Protein AF-A0A1Q6F2U7-F1 (afdb_monomer_lite)

Foldseek 3Di:
DVCPLVVDDPVRLCVDPVSVVVVVVVVLVPDPPDDPVVVVVVLVVDDVVVNLVVVVVVLVVLLQLQDPPSDDDDPVCVVVSVVSVVVNVVSVPDDRDDD

Organism: NCBI:txid28117

pLDDT: mean 88.47, std 11.38, range [49.06, 97.62]

Structure (mmCIF, N/CA/C/O backbone):
data_AF-A0A1Q6F2U7-F1
#
_entry.id   AF-A0A1Q6F2U7-F1
#
loop_
_atom_site.group_PDB
_atom_site.id
_atom_site.type_symbol
_atom_site.label_atom_id
_atom_site.label_alt_id
_atom_site.label_comp_id
_atom_site.label_asym_id
_atom_site.label_entity_id
_atom_site.label_seq_id
_atom_site.pdbx_PDB_ins_code
_atom_site.Cartn_x
_atom_site.Cartn_y
_atom_site.Cartn_z
_atom_site.occupancy
_atom_site.B_iso_or_equiv
_atom_site.auth_seq_id
_atom_site.auth_comp_id
_atom_site.auth_asym_id
_atom_site.auth_atom_id
_atom_site.pdbx_PDB_model_num
ATOM 1 N N . MET A 1 1 ? -17.017 -1.272 0.001 1.00 58.16 1 MET A N 1
ATOM 2 C CA . MET A 1 1 ? -16.210 -0.115 0.463 1.00 58.16 1 MET A CA 1
ATOM 3 C C . MET A 1 1 ? -16.718 1.240 -0.028 1.00 58.16 1 MET A C 1
ATOM 5 O O . MET A 1 1 ? -16.043 2.235 0.217 1.00 58.16 1 MET A O 1
ATOM 9 N N . LYS A 1 2 ? -17.935 1.314 -0.593 1.00 49.06 2 LYS A N 1
ATOM 10 C CA . LYS A 1 2 ? -18.629 2.563 -0.970 1.00 49.06 2 LYS A CA 1
ATOM 11 C C . LYS A 1 2 ? -18.488 3.708 0.052 1.00 49.06 2 LYS A C 1
ATOM 13 O O . LYS A 1 2 ? -18.229 4.835 -0.329 1.00 49.06 2 LYS A O 1
ATOM 18 N N . GLN A 1 3 ? -18.516 3.396 1.352 1.00 54.50 3 GLN A N 1
ATOM 19 C CA . GLN A 1 3 ? -18.381 4.387 2.429 1.00 54.50 3 GLN A CA 1
ATOM 20 C C . GLN A 1 3 ? -17.005 5.080 2.527 1.00 54.50 3 GLN A C 1
ATOM 22 O O . GLN A 1 3 ? -16.936 6.170 3.075 1.00 54.50 3 GLN A O 1
ATOM 27 N N . VAL A 1 4 ? -15.899 4.489 2.048 1.00 62.34 4 VAL A N 1
ATOM 28 C CA . VAL A 1 4 ? -14.548 5.054 2.278 1.00 62.34 4 VAL A CA 1
ATOM 29 C C . VAL A 1 4 ? -14.287 6.278 1.403 1.00 62.34 4 VAL A C 1
ATOM 31 O O . VAL A 1 4 ? -13.732 7.260 1.889 1.00 62.34 4 VAL A O 1
ATOM 34 N N . LYS A 1 5 ? -14.699 6.235 0.132 1.00 62.69 5 LYS A N 1
ATOM 35 C CA . LYS A 1 5 ? -14.532 7.361 -0.795 1.00 62.69 5 LYS A CA 1
ATOM 36 C C . LYS A 1 5 ? -15.368 8.570 -0.369 1.00 62.69 5 LYS A C 1
ATOM 38 O O . LYS A 1 5 ? -14.893 9.694 -0.461 1.00 62.69 5 LYS A O 1
ATOM 43 N N . ASP A 1 6 ? -16.560 8.318 0.162 1.00 70.62 6 ASP A N 1
ATOM 44 C CA . ASP A 1 6 ? -17.491 9.367 0.586 1.00 70.62 6 ASP A CA 1
ATOM 45 C C . ASP A 1 6 ? -17.185 9.903 2.000 1.00 70.62 6 ASP A C 1
ATOM 47 O O . ASP A 1 6 ? -17.708 10.939 2.403 1.00 70.62 6 ASP A O 1
ATOM 51 N N . LYS A 1 7 ? -16.313 9.223 2.762 1.00 76.31 7 LYS A N 1
ATOM 52 C CA . LYS A 1 7 ? -15.938 9.606 4.135 1.00 76.31 7 LYS A CA 1
ATOM 53 C C . LYS A 1 7 ? -15.009 10.820 4.198 1.00 76.31 7 LYS A C 1
ATOM 55 O O . LYS A 1 7 ? -15.031 11.546 5.190 1.00 76.31 7 LYS A O 1
ATOM 60 N N . TYR A 1 8 ? -14.171 11.023 3.186 1.00 81.50 8 TYR A N 1
ATOM 61 C CA . TYR A 1 8 ? -13.157 12.076 3.182 1.00 81.50 8 TYR A CA 1
ATOM 62 C C . TYR A 1 8 ? -13.399 13.022 2.010 1.00 81.50 8 TYR A C 1
ATOM 64 O O . TYR A 1 8 ? -13.430 12.595 0.858 1.00 81.50 8 TYR A O 1
ATOM 72 N N . THR A 1 9 ? -13.539 14.320 2.287 1.00 81.88 9 THR A N 1
ATOM 73 C CA . THR A 1 9 ? -13.489 15.324 1.222 1.00 81.88 9 THR A CA 1
ATOM 74 C C . THR A 1 9 ? -12.040 15.495 0.779 1.00 81.88 9 THR A C 1
ATOM 76 O O . THR A 1 9 ? -11.105 15.190 1.524 1.00 81.88 9 THR A O 1
ATOM 79 N N . HIS A 1 10 ? -11.828 16.001 -0.437 1.00 77.81 10 HIS A N 1
ATOM 80 C CA . HIS A 1 10 ? -10.473 16.225 -0.940 1.00 77.81 10 HIS A CA 1
ATOM 81 C C . HIS A 1 10 ? -9.643 17.091 0.024 1.00 77.81 10 HIS A C 1
ATOM 83 O O . HIS A 1 10 ? -8.508 16.738 0.340 1.00 77.81 10 HIS A O 1
ATOM 89 N N . THR A 1 11 ? -10.236 18.169 0.543 1.00 76.94 11 THR A N 1
ATOM 90 C CA . THR A 1 11 ? -9.582 19.119 1.450 1.00 76.94 11 THR A CA 1
ATOM 91 C C . THR A 1 11 ? -9.243 18.505 2.806 1.00 76.94 11 THR A C 1
ATOM 93 O O . THR A 1 11 ? -8.163 18.764 3.331 1.00 76.94 11 THR A O 1
ATOM 96 N N . THR A 1 12 ? -10.127 17.683 3.385 1.00 84.12 12 THR A N 1
ATOM 97 C CA . THR A 1 12 ? -9.831 17.054 4.681 1.00 84.12 12 THR A CA 1
ATOM 98 C C . THR A 1 12 ? -8.757 15.988 4.544 1.00 84.12 12 THR A C 1
ATOM 100 O O . THR A 1 12 ? -7.879 15.906 5.398 1.00 84.12 12 THR A O 1
ATOM 103 N N . LEU A 1 13 ? -8.766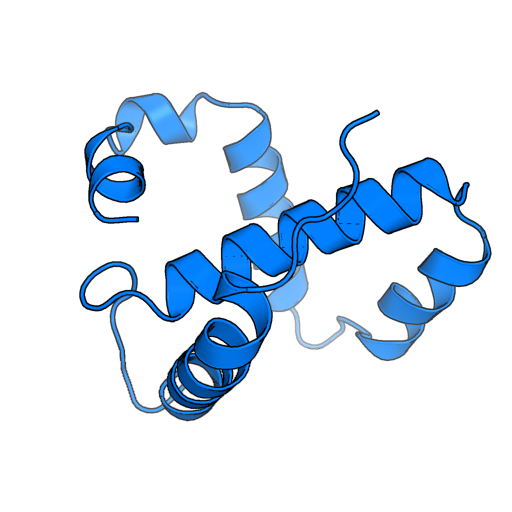 15.227 3.446 1.00 88.00 13 LEU A N 1
ATOM 104 C CA . LEU A 1 13 ? -7.753 14.212 3.184 1.00 88.00 13 LEU A CA 1
ATOM 105 C C . LEU A 1 13 ? -6.357 14.831 3.048 1.00 88.00 13 LEU A C 1
ATOM 107 O O . LEU A 1 13 ? -5.409 14.306 3.619 1.00 88.00 13 LEU A O 1
ATOM 111 N N . GLU A 1 14 ? -6.218 15.969 2.363 1.00 87.31 14 GLU A N 1
ATOM 112 C CA . GLU A 1 14 ? -4.915 16.617 2.144 1.00 87.31 14 GLU A CA 1
ATOM 113 C C . GLU A 1 14 ? -4.187 17.045 3.420 1.00 87.31 14 GLU A C 1
ATOM 115 O O . GLU A 1 14 ? -2.953 17.054 3.464 1.00 87.31 14 GLU A O 1
ATOM 120 N N . GLN A 1 15 ? -4.943 17.367 4.466 1.00 89.12 15 GLN A N 1
ATOM 121 C CA . GLN A 1 15 ? -4.403 17.795 5.752 1.00 89.12 15 GLN A CA 1
ATOM 122 C C . GLN A 1 15 ? -3.911 16.617 6.606 1.00 89.12 15 GLN A C 1
ATOM 124 O O . GLN A 1 15 ? -3.119 16.823 7.530 1.00 89.12 15 GLN A O 1
ATOM 129 N N . MET A 1 16 ? -4.330 15.388 6.288 1.00 91.75 16 MET A N 1
ATOM 130 C CA . MET A 1 16 ? -4.006 14.197 7.069 1.00 91.75 16 MET A CA 1
ATOM 131 C C . MET A 1 16 ? -2.540 13.764 6.892 1.00 91.75 16 MET A C 1
ATOM 133 O O . MET A 1 16 ? -2.007 13.798 5.774 1.00 91.75 16 MET A O 1
ATOM 137 N N . PRO A 1 17 ? -1.872 13.305 7.967 1.00 92.62 17 PRO A N 1
ATOM 138 C CA . PRO A 1 17 ? -0.505 12.796 7.878 1.00 92.62 17 PRO A CA 1
ATOM 139 C C . PRO A 1 17 ? -0.398 11.581 6.945 1.00 92.62 17 PRO A C 1
ATOM 141 O O . PRO A 1 17 ? 0.578 11.466 6.202 1.00 92.62 17 PRO A O 1
ATOM 144 N N . GLU A 1 18 ? -1.421 10.726 6.898 1.00 92.75 18 GLU A N 1
ATOM 145 C CA . GLU A 1 18 ? -1.476 9.565 6.007 1.00 92.75 18 GLU A CA 1
ATOM 146 C C . GLU A 1 18 ? -1.466 9.980 4.536 1.00 92.75 18 GLU A C 1
ATOM 148 O O . GLU A 1 18 ? -0.784 9.356 3.725 1.00 92.75 18 GLU A O 1
ATOM 153 N N . HIS A 1 19 ? -2.166 11.061 4.176 1.00 92.06 19 HIS A N 1
ATOM 154 C CA . HIS A 1 19 ? -2.156 11.551 2.801 1.00 92.06 19 HIS A CA 1
ATOM 155 C C . HIS A 1 19 ? -0.799 12.154 2.425 1.00 92.06 19 HIS A C 1
ATOM 157 O O . HIS A 1 19 ? -0.334 11.955 1.304 1.00 92.06 19 HIS A O 1
ATOM 163 N N . LYS A 1 20 ? -0.114 12.837 3.352 1.00 93.62 20 LYS A N 1
ATOM 164 C CA . LYS A 1 20 ? 1.256 13.328 3.113 1.00 93.62 20 LYS A CA 1
ATOM 165 C C . LYS A 1 20 ? 2.223 12.170 2.857 1.00 93.62 20 LYS A C 1
ATOM 167 O O . LYS A 1 20 ? 2.982 12.219 1.889 1.00 93.62 20 LYS A O 1
ATOM 172 N N . LEU A 1 21 ? 2.146 11.109 3.663 1.00 94.50 21 LEU A N 1
ATOM 173 C CA . LEU A 1 21 ? 2.939 9.894 3.463 1.00 94.50 21 LEU A CA 1
ATOM 174 C C . LEU A 1 21 ? 2.600 9.212 2.130 1.00 94.50 21 LEU A C 1
ATOM 176 O O . LEU A 1 21 ? 3.500 8.843 1.378 1.00 94.50 21 LEU A O 1
ATOM 180 N N . PHE A 1 22 ? 1.310 9.109 1.802 1.00 93.38 22 PHE A N 1
ATOM 181 C CA . PHE A 1 22 ? 0.846 8.581 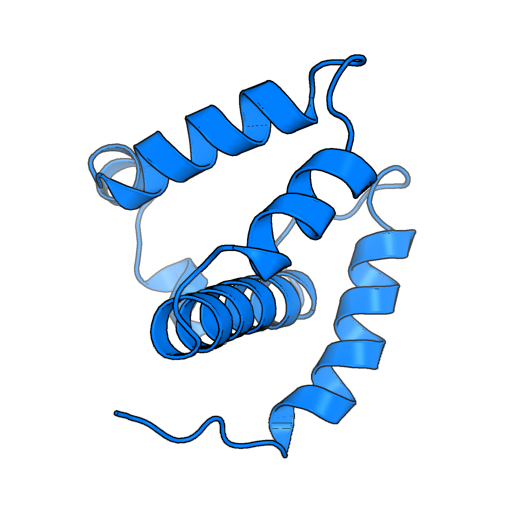0.521 1.00 93.38 22 PHE A CA 1
ATOM 182 C C . PHE A 1 22 ? 1.431 9.369 -0.655 1.00 93.38 22 PHE A C 1
ATOM 184 O O . PHE A 1 22 ? 1.963 8.769 -1.584 1.00 93.38 22 PHE A O 1
ATOM 191 N N . ARG A 1 23 ? 1.409 10.707 -0.615 1.00 93.94 23 ARG A N 1
ATOM 192 C CA . ARG A 1 23 ? 1.985 11.547 -1.678 1.00 93.94 23 ARG A CA 1
ATOM 193 C C . ARG A 1 23 ? 3.491 11.373 -1.815 1.00 93.94 23 ARG A C 1
ATOM 195 O O . ARG A 1 23 ? 3.972 11.296 -2.943 1.00 93.94 23 ARG A O 1
ATOM 202 N N . ALA A 1 24 ? 4.214 11.266 -0.703 1.00 94.25 24 ALA A N 1
ATOM 203 C CA . ALA A 1 24 ? 5.643 10.978 -0.731 1.00 94.25 24 ALA A CA 1
ATOM 204 C C . ALA A 1 24 ? 5.921 9.625 -1.406 1.00 94.25 24 ALA A C 1
ATOM 206 O O . ALA A 1 24 ? 6.748 9.557 -2.313 1.00 94.25 24 ALA A O 1
ATOM 207 N N . LEU A 1 25 ? 5.173 8.576 -1.044 1.00 93.62 25 LEU A N 1
ATOM 208 C CA . LEU A 1 25 ? 5.297 7.260 -1.670 1.00 93.62 25 LEU A CA 1
ATOM 209 C C . LEU A 1 25 ? 4.955 7.298 -3.165 1.00 93.62 25 LEU A C 1
ATOM 211 O O . LEU A 1 25 ? 5.738 6.808 -3.970 1.00 93.62 25 LEU A O 1
ATOM 215 N N . MET A 1 26 ? 3.831 7.908 -3.558 1.00 94.12 26 MET A N 1
ATOM 216 C CA . MET A 1 26 ? 3.438 8.008 -4.972 1.00 94.12 26 MET A CA 1
ATOM 217 C C . MET A 1 26 ? 4.475 8.768 -5.804 1.00 94.12 26 MET A C 1
ATOM 219 O O . MET A 1 26 ? 4.742 8.388 -6.938 1.00 94.12 26 MET A O 1
ATOM 223 N N . SER A 1 27 ? 5.084 9.814 -5.236 1.00 94.00 27 SER A N 1
ATOM 224 C CA . SER A 1 27 ? 6.177 10.545 -5.882 1.00 94.00 27 SER A CA 1
ATOM 225 C C . SER A 1 27 ? 7.386 9.639 -6.134 1.00 94.00 27 SER A C 1
ATOM 227 O O . SER A 1 27 ? 7.927 9.634 -7.236 1.00 94.00 27 SER A O 1
ATOM 229 N N . ARG A 1 28 ? 7.761 8.804 -5.152 1.00 93.25 28 ARG A N 1
ATOM 230 C CA . ARG A 1 28 ? 8.847 7.823 -5.307 1.00 93.25 28 ARG A CA 1
ATOM 231 C C . ARG A 1 28 ? 8.501 6.719 -6.305 1.00 93.25 28 ARG A C 1
ATOM 233 O O . ARG A 1 28 ? 9.367 6.356 -7.079 1.00 93.25 28 ARG A O 1
ATOM 240 N N . LEU A 1 29 ? 7.263 6.225 -6.339 1.00 92.25 29 LEU A N 1
ATOM 241 C CA . LEU A 1 29 ? 6.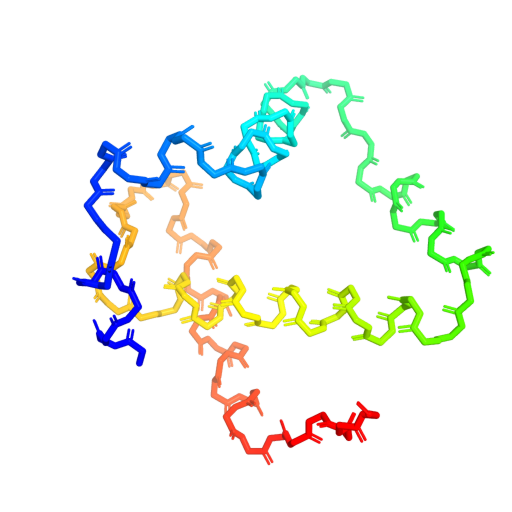829 5.208 -7.313 1.00 92.25 29 LEU A CA 1
ATOM 242 C C . LEU A 1 29 ? 6.770 5.733 -8.756 1.00 92.25 29 LEU A C 1
ATOM 244 O O . LEU A 1 29 ? 6.860 4.951 -9.695 1.00 92.25 29 LEU A O 1
ATOM 248 N N . ASN A 1 30 ? 6.591 7.043 -8.937 1.00 89.69 30 ASN A N 1
ATOM 249 C CA . ASN A 1 30 ? 6.616 7.690 -10.249 1.00 89.69 30 ASN A CA 1
ATOM 250 C C . ASN A 1 30 ? 8.047 8.011 -10.730 1.00 89.69 30 ASN A C 1
ATOM 252 O O . ASN A 1 30 ? 8.227 8.480 -11.851 1.00 89.69 30 ASN A O 1
ATOM 256 N N . ASP A 1 31 ? 9.056 7.793 -9.886 1.00 89.38 31 ASP A N 1
ATOM 257 C CA . ASP A 1 31 ? 10.468 7.923 -10.232 1.00 89.38 31 ASP A CA 1
ATOM 258 C C . ASP A 1 31 ? 10.962 6.614 -10.875 1.00 89.38 31 ASP A C 1
ATOM 260 O O . ASP A 1 31 ? 10.734 5.527 -10.343 1.00 89.38 31 ASP A O 1
ATOM 264 N N . PHE A 1 32 ? 11.660 6.702 -12.012 1.00 76.19 32 PHE A N 1
ATOM 265 C CA . PHE A 1 32 ? 12.140 5.530 -12.763 1.00 76.19 32 PHE A CA 1
ATOM 266 C C . PHE A 1 32 ? 13.169 4.685 -11.989 1.00 76.19 32 PHE A C 1
ATOM 268 O O . PHE A 1 32 ? 13.480 3.574 -12.407 1.00 76.19 32 PHE A O 1
ATOM 275 N N . GLY A 1 33 ? 13.703 5.202 -10.878 1.00 89.25 33 GLY A N 1
ATOM 276 C CA . GLY A 1 33 ? 14.678 4.516 -10.027 1.00 89.25 33 GLY A CA 1
ATOM 277 C C . GLY A 1 33 ? 14.098 3.735 -8.843 1.00 89.25 33 GLY A C 1
ATOM 278 O O . GLY A 1 33 ? 14.875 3.297 -7.996 1.00 89.25 33 GLY A O 1
ATOM 279 N N . PHE A 1 34 ? 12.773 3.598 -8.708 1.00 92.50 34 PHE A N 1
ATOM 280 C CA . PHE A 1 34 ? 12.206 2.846 -7.585 1.00 92.50 34 PHE A CA 1
ATOM 281 C C . PHE A 1 34 ? 12.355 1.332 -7.776 1.00 92.50 34 PHE A C 1
ATOM 283 O O . PHE A 1 34 ? 11.711 0.732 -8.634 1.00 92.50 34 PHE A O 1
ATOM 290 N N . ASP A 1 35 ? 13.169 0.712 -6.926 1.00 94.56 35 ASP A N 1
ATOM 291 C CA . ASP A 1 35 ? 13.373 -0.733 -6.907 1.00 94.56 35 ASP A CA 1
ATOM 292 C C . ASP A 1 35 ? 12.342 -1.420 -5.992 1.00 94.56 35 ASP A C 1
ATOM 294 O O . ASP A 1 35 ? 12.444 -1.411 -4.759 1.00 94.56 35 ASP A O 1
ATOM 298 N N . CYS A 1 36 ? 11.325 -2.019 -6.616 1.00 93.25 36 CYS A N 1
ATOM 299 C CA . CYS A 1 36 ? 10.277 -2.766 -5.925 1.00 93.25 36 CYS A CA 1
ATOM 300 C C . CYS A 1 36 ? 10.808 -4.002 -5.186 1.00 93.25 36 CYS A C 1
ATOM 302 O O . CYS A 1 36 ? 10.265 -4.354 -4.137 1.00 93.25 36 CYS A O 1
ATOM 304 N N . GLU A 1 37 ? 11.841 -4.663 -5.714 1.00 95.88 37 GLU A N 1
ATOM 305 C CA . GLU A 1 37 ? 12.402 -5.876 -5.117 1.00 95.88 37 GLU A CA 1
ATOM 306 C C . GLU A 1 37 ? 13.201 -5.526 -3.866 1.00 95.88 37 GLU A C 1
ATOM 308 O O . GLU A 1 37 ? 12.986 -6.131 -2.815 1.00 95.88 37 GLU A O 1
ATOM 313 N N . ALA A 1 38 ? 14.038 -4.487 -3.932 1.00 96.06 38 ALA A N 1
ATOM 314 C CA . ALA 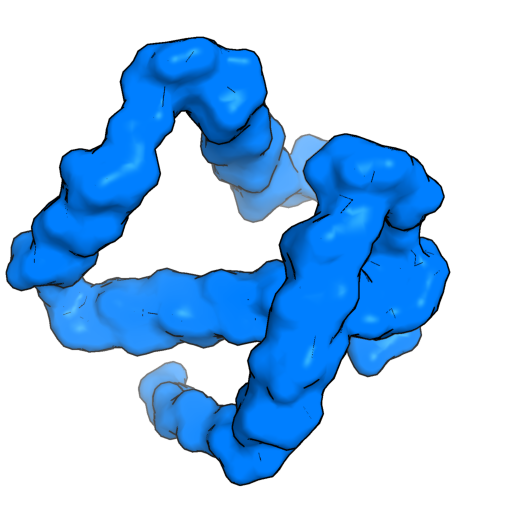A 1 38 ? 14.754 -3.977 -2.765 1.00 96.06 38 ALA A CA 1
ATOM 315 C C . ALA A 1 38 ? 13.790 -3.482 -1.674 1.00 96.06 38 ALA A C 1
ATOM 317 O O . ALA A 1 38 ? 13.990 -3.769 -0.490 1.00 96.06 38 ALA A O 1
ATOM 318 N N . PHE A 1 39 ? 12.710 -2.789 -2.058 1.00 94.56 39 PHE A N 1
ATOM 319 C CA . PHE A 1 39 ? 11.671 -2.373 -1.114 1.00 94.56 39 PHE A CA 1
ATOM 320 C C . PHE A 1 39 ? 11.020 -3.580 -0.420 1.00 94.56 39 PHE A C 1
ATOM 322 O O . PHE A 1 39 ? 10.893 -3.597 0.805 1.00 94.56 39 PHE A O 1
ATOM 329 N N . ALA A 1 40 ? 10.642 -4.612 -1.182 1.00 96.19 40 ALA A N 1
ATOM 330 C CA . ALA A 1 40 ? 10.049 -5.829 -0.632 1.00 96.19 40 ALA A CA 1
ATOM 331 C C . ALA A 1 40 ? 11.036 -6.611 0.249 1.00 96.19 40 ALA A C 1
ATOM 333 O O . ALA A 1 40 ? 10.646 -7.112 1.304 1.00 96.19 40 ALA A O 1
ATOM 334 N N . ALA A 1 41 ? 12.317 -6.666 -0.128 1.00 97.62 41 ALA A N 1
ATOM 335 C CA . ALA A 1 41 ? 13.365 -7.309 0.656 1.00 97.62 41 ALA A CA 1
ATOM 336 C C . ALA A 1 41 ? 13.528 -6.668 2.041 1.00 97.62 41 ALA A C 1
ATOM 338 O O . ALA A 1 41 ? 13.845 -7.376 2.993 1.00 97.62 41 ALA A O 1
ATOM 339 N N . GLY A 1 42 ? 13.250 -5.369 2.188 1.00 96.75 42 GLY A N 1
ATOM 340 C CA . GLY A 1 42 ? 13.265 -4.683 3.483 1.00 96.75 42 GLY A CA 1
ATOM 341 C C . GLY A 1 42 ? 12.323 -5.305 4.521 1.00 96.75 42 GLY A C 1
ATOM 342 O O . GLY A 1 42 ? 12.648 -5.325 5.708 1.00 96.75 42 GLY A O 1
ATOM 343 N N . LEU A 1 43 ? 11.204 -5.903 4.086 1.00 95.38 43 LEU A N 1
ATOM 344 C CA . LEU A 1 43 ? 10.230 -6.534 4.983 1.00 95.38 43 LEU A CA 1
ATOM 345 C C . LEU A 1 43 ? 10.837 -7.634 5.851 1.00 95.38 43 LEU A C 1
ATOM 347 O O . LEU A 1 43 ? 10.369 -7.830 6.971 1.00 95.38 43 LEU A O 1
ATOM 351 N N . GLN A 1 44 ? 11.874 -8.327 5.372 1.00 96.88 44 GLN A N 1
ATOM 352 C CA . GLN A 1 44 ? 12.510 -9.416 6.118 1.00 96.88 44 GLN A CA 1
ATOM 353 C C . GLN A 1 44 ? 13.134 -8.948 7.445 1.00 96.88 44 GLN A C 1
ATOM 355 O O . GLN A 1 44 ? 13.323 -9.758 8.348 1.00 96.88 44 GLN A O 1
ATOM 360 N N . TYR A 1 45 ? 13.439 -7.652 7.565 1.00 97.62 45 TYR A N 1
ATOM 361 C CA . TYR A 1 45 ? 14.066 -7.055 8.745 1.00 97.62 45 TYR A CA 1
ATOM 362 C C . TYR A 1 45 ? 13.057 -6.426 9.716 1.00 97.62 45 TYR A C 1
ATOM 364 O O . TYR A 1 45 ? 13.426 -6.049 10.827 1.00 97.62 45 TYR A O 1
ATOM 372 N N . GLU A 1 46 ? 11.790 -6.312 9.321 1.00 97.25 46 GLU A N 1
ATOM 373 C CA . GLU A 1 46 ? 10.746 -5.703 10.141 1.00 97.25 46 GLU A CA 1
ATOM 374 C C . GLU A 1 46 ? 10.161 -6.681 11.162 1.00 97.25 46 GLU A C 1
ATOM 376 O O . GLU A 1 46 ? 10.088 -7.892 10.947 1.00 97.25 46 GLU A O 1
ATOM 381 N N . HIS A 1 47 ? 9.663 -6.145 12.279 1.00 96.44 47 HIS A N 1
ATOM 382 C CA . HIS A 1 47 ? 8.982 -6.963 13.281 1.00 96.44 47 HIS A CA 1
ATOM 383 C C . HIS A 1 47 ? 7.728 -7.632 12.672 1.00 96.44 47 HIS A C 1
ATOM 385 O O . HIS A 1 47 ? 6.976 -6.955 11.963 1.00 96.44 47 HIS A O 1
ATOM 391 N N . PRO A 1 48 ? 7.391 -8.898 13.004 1.00 94.94 48 PRO A N 1
ATOM 392 C CA . PRO A 1 48 ? 6.228 -9.591 12.430 1.00 94.94 48 PRO A CA 1
ATOM 393 C C . PRO A 1 48 ? 4.904 -8.820 12.547 1.00 94.94 48 PRO A C 1
ATOM 395 O O . PRO A 1 48 ? 4.083 -8.807 11.634 1.00 94.94 48 PRO A O 1
ATOM 398 N N . THR A 1 49 ? 4.697 -8.093 13.648 1.00 93.62 49 THR A N 1
ATOM 399 C CA . THR A 1 49 ? 3.526 -7.206 13.798 1.00 93.62 49 THR A CA 1
ATOM 400 C C . THR A 1 49 ? 3.510 -6.057 12.785 1.00 93.62 49 THR A C 1
ATOM 402 O O . THR A 1 49 ? 2.438 -5.661 12.334 1.00 93.62 49 THR A O 1
ATOM 405 N N . VAL A 1 50 ? 4.669 -5.499 12.428 1.00 94.75 50 VAL A N 1
ATOM 406 C CA . VAL A 1 50 ? 4.777 -4.456 11.397 1.00 94.75 50 VAL A CA 1
ATOM 407 C C . VAL A 1 50 ? 4.500 -5.060 10.023 1.00 94.75 50 VAL A C 1
ATOM 409 O O . VAL A 1 50 ? 3.691 -4.497 9.292 1.00 94.75 50 VAL A O 1
ATOM 412 N N . GLN A 1 51 ? 5.050 -6.241 9.718 1.00 94.50 51 GLN A N 1
ATOM 413 C CA . GLN A 1 51 ? 4.743 -6.984 8.486 1.00 94.50 51 GLN A CA 1
ATOM 414 C C . GLN A 1 51 ? 3.228 -7.231 8.339 1.00 94.50 51 GLN A C 1
ATOM 416 O O . GLN A 1 51 ? 2.644 -6.935 7.297 1.00 94.50 51 GLN A O 1
ATOM 421 N N . GLN A 1 52 ? 2.564 -7.673 9.413 1.00 92.56 52 GLN A N 1
ATOM 422 C CA . GLN A 1 52 ? 1.114 -7.887 9.450 1.00 92.56 52 GLN A CA 1
ATOM 423 C C . GLN A 1 52 ? 0.326 -6.591 9.196 1.00 92.56 52 GLN A C 1
ATOM 425 O O . GLN A 1 52 ? -0.624 -6.573 8.410 1.00 92.56 52 GLN A O 1
ATOM 430 N N . ARG A 1 53 ? 0.715 -5.484 9.844 1.00 92.88 53 ARG A N 1
ATOM 431 C CA . ARG A 1 53 ? 0.079 -4.169 9.646 1.00 92.88 53 ARG A CA 1
ATOM 432 C C . ARG A 1 53 ? 0.305 -3.638 8.233 1.00 92.88 53 ARG A C 1
ATOM 434 O O . ARG A 1 53 ? -0.609 -3.054 7.654 1.00 92.88 53 ARG A O 1
ATOM 441 N N . PHE A 1 54 ? 1.487 -3.866 7.669 1.00 94.62 54 PHE A N 1
ATOM 442 C CA . PHE A 1 54 ? 1.801 -3.503 6.295 1.00 94.62 54 PHE A CA 1
ATOM 443 C C . PHE A 1 54 ? 0.939 -4.292 5.304 1.00 94.62 54 PHE A C 1
ATOM 445 O O . PHE A 1 54 ? 0.323 -3.698 4.420 1.00 94.62 54 PHE A O 1
ATOM 452 N N . PHE A 1 55 ? 0.778 -5.602 5.501 1.00 93.81 55 PHE A N 1
ATOM 453 C CA . PHE A 1 55 ? -0.141 -6.394 4.686 1.00 93.81 55 PHE A CA 1
ATOM 454 C C . PHE A 1 55 ? -1.597 -5.919 4.819 1.00 93.81 55 PHE A C 1
ATOM 456 O O . PHE A 1 55 ? -2.301 -5.813 3.817 1.00 93.81 55 PHE A O 1
ATOM 463 N N . ALA A 1 56 ? -2.051 -5.555 6.024 1.00 92.19 56 ALA A N 1
ATOM 464 C CA . ALA A 1 56 ? -3.386 -4.983 6.221 1.00 92.19 56 ALA A CA 1
ATOM 465 C C . ALA A 1 56 ? -3.587 -3.665 5.439 1.00 92.19 56 ALA A C 1
ATOM 467 O O . ALA A 1 56 ? -4.664 -3.434 4.876 1.00 92.19 56 ALA A O 1
ATOM 468 N N . LEU A 1 57 ? -2.547 -2.826 5.351 1.00 93.19 57 LEU A N 1
ATOM 469 C CA . LEU A 1 57 ? -2.544 -1.628 4.510 1.00 93.19 57 LEU A CA 1
ATOM 470 C C . LEU A 1 57 ? -2.647 -1.995 3.022 1.00 93.19 57 LEU A C 1
ATOM 472 O O . LEU A 1 57 ? -3.540 -1.491 2.341 1.00 93.19 57 LEU A O 1
ATOM 476 N N . LEU A 1 58 ? -1.804 -2.910 2.530 1.00 94.06 58 LEU A N 1
ATOM 477 C CA . LEU A 1 58 ? -1.850 -3.379 1.138 1.00 94.06 58 LEU A CA 1
ATOM 478 C C . LEU A 1 58 ? -3.221 -3.962 0.779 1.00 94.06 58 LEU A C 1
ATOM 480 O O . LEU A 1 58 ? -3.794 -3.599 -0.247 1.00 94.06 58 LEU A O 1
ATOM 484 N N . ARG A 1 59 ? -3.791 -4.796 1.657 1.00 93.06 59 ARG A N 1
ATOM 485 C CA . ARG A 1 59 ? -5.149 -5.342 1.524 1.00 93.06 59 ARG A CA 1
ATOM 486 C C . ARG A 1 59 ? -6.182 -4.229 1.369 1.00 93.06 59 ARG A C 1
ATOM 488 O O . ARG A 1 59 ? -7.035 -4.309 0.490 1.00 93.06 59 ARG A O 1
ATOM 495 N N . THR A 1 60 ? -6.107 -3.188 2.195 1.00 92.19 60 THR A N 1
ATOM 496 C CA . THR A 1 60 ? -7.021 -2.037 2.112 1.00 92.19 60 THR A CA 1
ATOM 497 C C . THR A 1 60 ? -6.899 -1.330 0.760 1.00 92.19 60 THR A C 1
ATOM 499 O O . THR A 1 60 ? -7.919 -1.036 0.136 1.00 92.19 60 THR A O 1
ATOM 502 N N . CYS A 1 61 ? -5.676 -1.115 0.268 1.00 94.50 61 CYS A N 1
ATOM 503 C CA . CYS A 1 61 ? -5.428 -0.511 -1.044 1.00 94.50 61 CYS A CA 1
ATOM 504 C C . CYS A 1 61 ? -5.981 -1.366 -2.195 1.00 94.50 61 CYS A C 1
ATOM 506 O O . CYS A 1 61 ? -6.670 -0.839 -3.067 1.00 94.50 61 CYS A O 1
ATOM 508 N N . VAL A 1 62 ? -5.740 -2.682 -2.174 1.00 95.25 62 VAL A N 1
ATOM 509 C CA . VAL A 1 62 ? -6.240 -3.627 -3.189 1.00 95.25 62 VAL A CA 1
ATOM 510 C C . VAL A 1 62 ? -7.763 -3.600 -3.250 1.00 95.25 62 VAL A C 1
ATOM 512 O O . VAL A 1 62 ? -8.336 -3.403 -4.321 1.00 95.25 62 VAL A O 1
ATOM 515 N N . LEU A 1 63 ? -8.433 -3.728 -2.102 1.00 93.44 63 LEU A N 1
ATOM 516 C CA . LEU A 1 63 ? -9.893 -3.695 -2.054 1.00 93.44 63 LEU A CA 1
ATOM 517 C C . LEU A 1 63 ? -10.449 -2.325 -2.495 1.00 93.44 63 LEU A C 1
ATOM 519 O O . LEU A 1 63 ? -11.505 -2.262 -3.124 1.00 93.44 63 LEU A O 1
ATOM 523 N N . PHE A 1 64 ? -9.731 -1.227 -2.224 1.00 93.38 64 PHE A N 1
ATOM 524 C CA . PHE A 1 64 ? -10.123 0.112 -2.672 1.00 93.38 64 PHE A CA 1
ATOM 525 C C . PHE A 1 64 ? -10.038 0.252 -4.192 1.00 93.38 64 PHE A C 1
ATOM 527 O O . PHE A 1 64 ? -10.957 0.809 -4.787 1.00 93.38 64 PHE A O 1
ATOM 534 N N . MET A 1 65 ? -8.975 -0.269 -4.812 1.00 95.06 65 MET A N 1
ATOM 535 C CA . MET A 1 65 ? -8.789 -0.269 -6.269 1.00 95.06 65 MET A CA 1
ATOM 536 C C . MET A 1 65 ? -9.724 -1.238 -7.003 1.00 95.06 65 MET A C 1
ATOM 538 O O . MET A 1 65 ? -10.015 -1.023 -8.180 1.00 95.06 65 MET A O 1
ATOM 542 N N . ALA A 1 66 ? -10.168 -2.304 -6.333 1.00 94.62 66 ALA A N 1
ATOM 543 C CA . ALA A 1 66 ? -11.106 -3.278 -6.884 1.00 94.62 66 ALA A CA 1
ATOM 544 C C . ALA A 1 66 ? -12.533 -2.720 -7.016 1.00 94.62 66 ALA A C 1
ATOM 546 O O . ALA A 1 66 ? -13.239 -3.041 -7.976 1.00 94.62 66 ALA A O 1
ATOM 547 N N . GLU A 1 67 ? -12.950 -1.889 -6.057 1.00 93.06 67 GLU A N 1
ATOM 548 C CA . GLU A 1 67 ? -14.279 -1.280 -6.014 1.00 93.06 67 GLU A CA 1
ATOM 549 C C . GLU A 1 67 ? -14.488 -0.312 -7.190 1.00 93.06 67 GLU A C 1
ATOM 551 O O . GLU A 1 67 ? -13.676 0.577 -7.471 1.00 93.06 67 GLU A O 1
ATOM 556 N N . GLU A 1 68 ? -15.608 -0.483 -7.887 1.00 90.06 68 GLU A N 1
ATOM 557 C CA . GLU A 1 68 ? -15.933 0.320 -9.056 1.00 90.06 68 GLU A CA 1
ATOM 558 C C . GLU A 1 68 ? -16.135 1.797 -8.690 1.00 90.06 68 GLU A C 1
ATOM 560 O O . GLU A 1 68 ? -16.752 2.149 -7.686 1.00 90.06 68 GLU A O 1
ATOM 565 N N . GLY A 1 69 ? -15.583 2.688 -9.516 1.00 90.06 69 GLY A N 1
ATOM 566 C CA . GLY A 1 69 ? -15.702 4.131 -9.332 1.00 90.06 69 GLY A CA 1
ATOM 567 C C . GLY A 1 69 ? -14.744 4.741 -8.305 1.00 90.06 69 GLY A C 1
ATOM 568 O O . GLY A 1 69 ? -14.661 5.968 -8.242 1.00 90.06 69 GLY A O 1
ATOM 569 N N . ASN A 1 70 ? -13.978 3.956 -7.540 1.00 91.56 70 ASN A N 1
ATOM 570 C CA . ASN A 1 70 ? -13.009 4.500 -6.578 1.00 91.56 70 ASN A CA 1
ATOM 571 C C . ASN A 1 70 ? -11.775 5.123 -7.237 1.00 91.56 70 ASN A C 1
ATOM 573 O O . ASN A 1 70 ? -11.299 6.167 -6.791 1.00 91.56 70 ASN A O 1
ATOM 577 N N . VAL A 1 71 ? -11.292 4.519 -8.321 1.00 91.81 71 VAL A N 1
ATOM 578 C CA . VAL A 1 71 ? -10.141 4.995 -9.097 1.00 91.81 71 VAL A CA 1
ATOM 579 C C . VAL A 1 71 ? -10.558 5.164 -10.556 1.00 91.81 71 VAL A C 1
ATOM 581 O O . VAL A 1 71 ? -11.306 4.347 -11.092 1.00 91.81 71 VAL A O 1
ATOM 584 N N . ARG A 1 72 ? -10.075 6.225 -11.217 1.00 94.25 72 ARG A N 1
ATOM 585 C CA . ARG A 1 72 ? -10.250 6.394 -12.667 1.00 94.25 72 ARG A CA 1
ATOM 586 C C . ARG A 1 72 ? -9.428 5.333 -13.396 1.00 94.25 72 ARG A C 1
ATOM 588 O O . ARG A 1 72 ? -8.218 5.258 -13.188 1.00 94.25 72 ARG A O 1
ATOM 595 N N . ILE A 1 73 ? -10.073 4.554 -14.258 1.00 95.31 73 ILE A N 1
ATOM 596 C CA . ILE A 1 73 ? -9.422 3.481 -15.013 1.00 95.31 73 ILE A CA 1
ATOM 597 C C . ILE A 1 73 ? -9.106 3.967 -16.428 1.00 95.31 73 ILE A C 1
ATOM 599 O O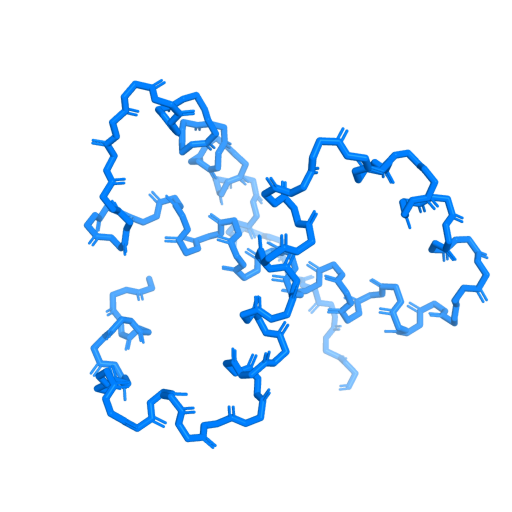 . ILE A 1 73 ? -9.994 4.443 -17.131 1.00 95.31 73 ILE A O 1
ATOM 603 N N . ASP A 1 74 ? -7.851 3.816 -16.835 1.00 96.25 74 ASP A N 1
ATOM 604 C CA . ASP A 1 74 ? -7.374 3.976 -18.207 1.00 96.25 74 ASP A CA 1
ATOM 605 C C . ASP A 1 74 ? -6.367 2.867 -18.551 1.00 96.25 74 ASP A C 1
ATOM 607 O O . ASP A 1 74 ? -6.114 1.970 -17.745 1.00 96.25 74 ASP A O 1
ATOM 611 N N . ASP A 1 75 ? -5.812 2.873 -19.761 1.00 97.25 75 ASP A N 1
ATOM 612 C CA . ASP A 1 75 ? -4.997 1.752 -20.240 1.00 97.25 75 ASP A CA 1
ATOM 613 C C . ASP A 1 75 ? -3.724 1.513 -19.417 1.00 97.25 75 ASP A C 1
ATOM 615 O O . ASP A 1 75 ? -3.249 0.380 -19.357 1.00 97.25 75 ASP A O 1
ATOM 619 N N . ARG A 1 76 ? -3.227 2.524 -18.691 1.00 94.38 76 ARG A N 1
ATOM 620 C CA . ARG A 1 76 ? -2.033 2.401 -17.840 1.00 94.38 76 ARG A CA 1
ATOM 621 C C . ARG A 1 76 ? -2.293 1.580 -16.580 1.00 94.38 76 ARG A C 1
ATOM 623 O O . ARG A 1 76 ? -1.400 0.876 -16.121 1.00 94.38 76 ARG A O 1
ATOM 630 N N . ASN A 1 77 ? -3.497 1.668 -16.007 1.00 95.50 77 ASN A N 1
ATOM 631 C CA . ASN A 1 77 ? -3.857 0.987 -14.754 1.00 95.50 77 ASN A CA 1
ATOM 632 C C . ASN A 1 77 ? -4.945 -0.089 -14.919 1.00 95.50 77 ASN A C 1
ATOM 634 O O . ASN A 1 77 ? -5.310 -0.756 -13.953 1.00 95.50 77 ASN A O 1
ATOM 638 N N . ARG A 1 78 ? -5.447 -0.320 -16.139 1.00 96.38 78 ARG A N 1
ATOM 639 C CA . ARG A 1 78 ? -6.474 -1.335 -16.421 1.00 96.38 78 ARG A CA 1
ATOM 640 C C . ARG A 1 78 ? -6.076 -2.725 -15.927 1.00 96.38 78 ARG A C 1
ATOM 642 O O . ARG A 1 78 ? -6.909 -3.429 -15.354 1.00 96.38 78 ARG A O 1
ATOM 649 N N . ALA A 1 79 ? -4.823 -3.122 -16.153 1.00 97.62 79 ALA A N 1
ATOM 650 C CA . ALA A 1 79 ? -4.317 -4.426 -15.734 1.00 97.62 79 ALA A CA 1
ATOM 651 C C . ALA A 1 79 ? -4.277 -4.556 -14.204 1.00 97.62 79 ALA A C 1
ATOM 653 O O . ALA A 1 79 ? -4.826 -5.518 -13.670 1.00 97.62 79 ALA A O 1
ATOM 654 N N . SER A 1 80 ? -3.727 -3.563 -13.498 1.00 96.31 80 SER A N 1
ATOM 655 C CA . SER A 1 80 ? -3.644 -3.588 -12.035 1.00 96.31 80 SER A CA 1
ATOM 656 C C . SER A 1 80 ? -5.023 -3.537 -11.375 1.00 96.31 80 SER A C 1
ATOM 658 O O . SER A 1 80 ? -5.269 -4.291 -10.438 1.00 96.31 80 SER A O 1
ATOM 660 N N . CYS A 1 81 ? -5.968 -2.747 -11.895 1.00 96.44 81 CYS A N 1
ATOM 661 C CA . CYS A 1 81 ? -7.350 -2.739 -11.403 1.00 96.44 81 CYS A CA 1
ATOM 662 C C . CYS A 1 81 ? -8.057 -4.089 -11.601 1.00 96.44 81 CYS A C 1
ATOM 664 O O . CYS A 1 81 ? -8.808 -4.515 -10.727 1.00 96.44 81 CYS A O 1
ATOM 666 N N . ARG A 1 82 ? -7.824 -4.785 -12.723 1.00 96.50 82 ARG A N 1
ATOM 667 C CA . ARG A 1 82 ? -8.356 -6.143 -12.935 1.00 96.50 82 ARG A CA 1
ATOM 668 C C . ARG A 1 82 ? -7.767 -7.137 -11.934 1.00 96.50 82 ARG A C 1
ATOM 670 O O . ARG A 1 82 ? -8.539 -7.811 -11.263 1.00 96.50 82 ARG A O 1
ATOM 677 N N . MET A 1 83 ? -6.445 -7.148 -11.764 1.00 97.44 83 MET A N 1
ATOM 678 C CA . MET A 1 83 ? -5.787 -7.999 -10.764 1.00 97.44 83 MET A CA 1
ATOM 679 C C . MET A 1 83 ? -6.306 -7.709 -9.352 1.00 97.44 83 MET A C 1
ATOM 681 O O . MET A 1 83 ? -6.574 -8.630 -8.590 1.00 97.44 83 MET A O 1
ATOM 685 N N . CYS A 1 84 ? -6.526 -6.435 -9.005 1.00 97.06 84 CYS A N 1
ATOM 686 C CA . CYS A 1 84 ? -7.094 -6.075 -7.707 1.00 97.06 84 CYS A CA 1
ATOM 687 C C . CYS A 1 84 ? -8.481 -6.688 -7.491 1.00 97.06 84 CYS A C 1
ATOM 689 O O . CYS A 1 84 ? -8.764 -7.123 -6.381 1.00 97.06 84 CYS A O 1
ATOM 691 N N . ARG A 1 85 ? -9.335 -6.759 -8.523 1.00 95.19 85 ARG A N 1
ATOM 692 C CA . ARG A 1 85 ? -10.654 -7.410 -8.422 1.00 95.19 85 ARG A CA 1
ATOM 693 C C . ARG A 1 85 ? -10.538 -8.909 -8.196 1.00 95.19 85 ARG A C 1
ATOM 695 O O . ARG A 1 85 ? -11.206 -9.431 -7.316 1.00 95.19 85 ARG A O 1
ATOM 702 N N . GLU A 1 86 ? -9.663 -9.575 -8.940 1.00 95.06 86 GLU A N 1
ATOM 703 C CA . GLU A 1 86 ? -9.418 -11.015 -8.790 1.00 95.06 86 GLU A CA 1
ATOM 704 C C . GLU A 1 86 ? -8.900 -11.348 -7.382 1.00 95.06 86 GLU A C 1
ATOM 706 O O . GLU A 1 86 ? -9.407 -12.254 -6.722 1.00 95.06 86 GLU A O 1
ATOM 711 N N . ILE A 1 87 ? -7.944 -10.561 -6.880 1.00 94.44 87 ILE A N 1
ATOM 712 C CA . ILE A 1 87 ? -7.398 -10.714 -5.526 1.00 94.44 87 ILE A CA 1
ATOM 713 C C . ILE A 1 87 ? -8.458 -10.366 -4.467 1.00 94.44 87 ILE A C 1
ATOM 715 O O . ILE A 1 87 ? -8.537 -11.025 -3.430 1.00 94.44 87 ILE A O 1
ATOM 719 N N . ALA A 1 88 ? -9.290 -9.346 -4.702 1.00 93.19 88 ALA A N 1
ATOM 720 C CA . ALA A 1 88 ? -10.323 -8.921 -3.761 1.00 93.19 88 ALA A CA 1
ATOM 721 C C . ALA A 1 88 ? -11.329 -10.031 -3.446 1.00 93.19 88 ALA A C 1
ATOM 723 O O . ALA A 1 88 ? -11.750 -10.127 -2.294 1.00 93.19 88 ALA A O 1
ATOM 724 N N . GLU A 1 89 ? -11.678 -10.878 -4.420 1.00 89.38 89 GLU A N 1
ATOM 725 C CA . GLU A 1 89 ? -12.554 -12.030 -4.169 1.00 89.38 89 GLU A CA 1
ATOM 726 C C . GLU A 1 89 ? -11.938 -13.004 -3.162 1.00 89.38 89 GLU A C 1
ATOM 728 O O . GLU A 1 89 ? -12.625 -13.455 -2.255 1.00 89.38 89 GLU A O 1
ATOM 733 N N . GLN A 1 90 ? -10.624 -13.236 -3.223 1.00 88.00 90 GLN A N 1
ATOM 734 C CA . GLN A 1 90 ? -9.939 -14.054 -2.218 1.00 88.00 90 GLN A CA 1
ATOM 735 C C . GLN A 1 90 ? -9.876 -13.338 -0.862 1.00 88.00 90 GLN A C 1
ATOM 737 O O . GLN A 1 90 ? -10.074 -13.945 0.185 1.00 88.00 90 GLN A O 1
ATOM 742 N N . LEU A 1 91 ? -9.622 -12.028 -0.846 1.00 87.00 91 LEU A N 1
ATOM 743 C CA . LEU A 1 91 ? -9.406 -11.269 0.391 1.00 87.00 91 LEU A CA 1
ATOM 744 C C . LEU A 1 91 ? -10.678 -10.995 1.209 1.00 87.00 91 LEU A C 1
ATOM 746 O O . LEU A 1 91 ? -10.551 -10.674 2.397 1.00 87.00 91 LEU A O 1
ATOM 750 N N . LYS A 1 92 ? -11.877 -11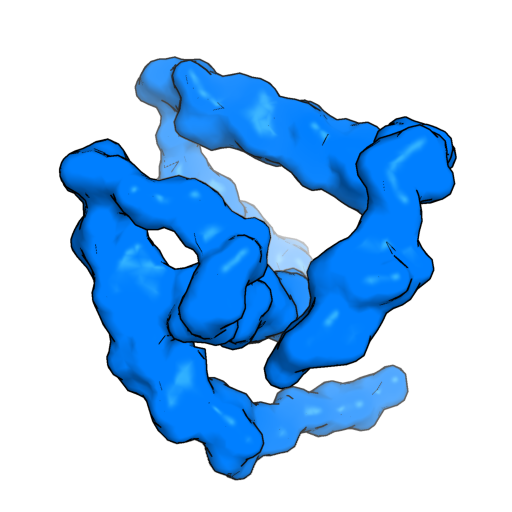.062 0.614 1.00 76.25 92 LYS A N 1
ATOM 751 C CA . LYS A 1 92 ? -13.156 -10.811 1.312 1.00 76.25 92 LYS A CA 1
ATOM 752 C C . LYS A 1 92 ? -13.423 -11.818 2.434 1.00 76.25 92 LYS A C 1
ATOM 754 O O . LYS A 1 92 ? -13.912 -11.407 3.483 1.00 76.25 92 LYS A O 1
ATOM 759 N N . ASP A 1 93 ? -12.993 -13.063 2.252 1.00 66.81 93 ASP A N 1
ATOM 760 C CA . ASP A 1 93 ? -13.270 -14.162 3.187 1.00 66.81 93 ASP A CA 1
ATOM 761 C C . ASP A 1 93 ? -12.156 -14.392 4.221 1.00 66.81 93 ASP A C 1
ATOM 763 O O . ASP A 1 93 ? -12.316 -15.160 5.167 1.00 66.81 93 ASP A O 1
ATOM 767 N N . HIS A 1 94 ? -11.025 -13.692 4.085 1.00 67.75 94 HIS A N 1
ATOM 768 C CA . HIS A 1 94 ? -9.876 -13.848 4.974 1.00 67.75 94 HIS A CA 1
ATOM 769 C C . HIS A 1 94 ? -9.830 -12.717 6.006 1.00 67.75 94 HIS A C 1
ATOM 771 O O . HIS A 1 94 ? -9.537 -11.558 5.685 1.00 67.75 94 HIS A O 1
ATOM 777 N N . HIS A 1 95 ? -10.103 -13.058 7.269 1.00 69.19 95 HIS A N 1
ATOM 778 C CA . HIS A 1 95 ? -9.939 -12.138 8.391 1.00 69.19 95 HIS A CA 1
ATOM 779 C C . HIS A 1 95 ? -8.473 -12.109 8.832 1.00 69.19 95 HIS A C 1
ATOM 781 O O . HIS A 1 95 ? -7.904 -13.134 9.205 1.00 69.19 95 HIS A O 1
ATOM 787 N N . LEU A 1 96 ? -7.858 -10.926 8.805 1.00 74.31 96 LEU A N 1
ATOM 788 C CA . LEU A 1 96 ? -6.555 -10.731 9.432 1.00 74.31 96 LEU A CA 1
ATOM 789 C C . LEU A 1 96 ? -6.775 -10.632 10.943 1.00 74.31 96 LEU A C 1
ATOM 791 O O . LEU A 1 96 ? -7.613 -9.830 11.352 1.00 74.31 96 LEU A O 1
ATOM 795 N N . PRO A 1 97 ? -6.053 -11.403 11.774 1.00 70.38 97 PRO A N 1
ATOM 796 C CA . PRO A 1 97 ? -6.206 -11.307 13.217 1.00 70.38 97 PRO A CA 1
ATOM 797 C C . PRO A 1 97 ? -5.922 -9.872 13.671 1.00 70.38 97 PRO A C 1
ATOM 799 O O . PRO A 1 97 ? -4.841 -9.332 13.417 1.00 70.38 97 PRO A O 1
ATOM 802 N N . CYS A 1 98 ? -6.910 -9.255 14.322 1.00 58.47 98 CYS A N 1
ATOM 803 C CA . CYS A 1 98 ? -6.705 -8.017 15.059 1.00 58.47 98 CYS A CA 1
ATOM 804 C C . CYS A 1 98 ? -5.735 -8.296 16.214 1.00 58.47 98 CYS A C 1
ATOM 806 O O . CYS A 1 98 ? -5.893 -9.285 16.932 1.00 58.47 98 CYS A O 1
ATOM 808 N N . ARG A 1 99 ? -4.738 -7.428 16.381 1.00 51.59 99 ARG A N 1
ATOM 809 C CA . ARG A 1 99 ? -4.064 -7.256 17.669 1.00 51.59 99 ARG A CA 1
ATOM 810 C C . ARG A 1 99 ? -4.689 -6.077 18.383 1.00 51.59 99 ARG A C 1
ATOM 812 O O . ARG A 1 99 ? -4.908 -5.058 17.691 1.00 51.59 99 ARG A O 1
#

Sequence (99 aa):
MKQVKDKYTHTTLEQMPEHKLFRALMSRLNDFGFDCEAFAAGLQYEHPTVQQRFFALLRTCVLFMAEEGNVRIDDRNRASCRMCREIAEQLKDHHLPCR

Radius of gyration: 14.94 Å; chains: 1; bounding box: 33×33×38 Å

Secondary structure (DSSP, 8-state):
-HHHHHHS-HHHHHHSHHHHHHHHHHHHHTSTT--HHHHHHHGGGS-HHHHHHHHHHHHHHHHHHHSTTSS---TTTHHHHHHHHHHHHHHHS-PPPP-